Protein AF-A0A895Y9X0-F1 (afdb_monomer_lite)

Structure (mmCIF, N/CA/C/O backbone):
data_AF-A0A895Y9X0-F1
#
_entry.id   AF-A0A895Y9X0-F1
#
loop_
_atom_site.group_PDB
_atom_site.id
_atom_site.type_symbol
_atom_site.label_atom_id
_atom_site.label_alt_id
_atom_site.label_comp_id
_atom_site.label_asym_id
_atom_site.label_entity_id
_atom_site.label_seq_id
_atom_site.pdbx_PDB_ins_code
_atom_site.Cartn_x
_atom_site.Cartn_y
_atom_site.Cartn_z
_atom_site.occupancy
_atom_site.B_iso_or_equiv
_atom_site.auth_seq_id
_atom_site.auth_comp_id
_atom_site.auth_asym_id
_atom_site.auth_atom_id
_atom_site.pdbx_PDB_model_num
ATOM 1 N N . MET A 1 1 ? -4.296 11.457 -6.103 1.00 68.06 1 MET A N 1
ATOM 2 C CA . MET A 1 1 ? -3.796 10.070 -5.924 1.00 68.06 1 MET A CA 1
ATOM 3 C C . MET A 1 1 ? -2.989 10.016 -4.646 1.00 68.06 1 MET A C 1
ATOM 5 O O . MET A 1 1 ? -3.348 9.223 -3.797 1.00 68.06 1 MET A O 1
ATOM 9 N N . ILE A 1 2 ? -2.004 10.902 -4.487 1.00 81.06 2 ILE A N 1
ATOM 10 C CA . ILE A 1 2 ? -1.354 11.187 -3.201 1.00 81.06 2 ILE A CA 1
ATOM 11 C C . ILE A 1 2 ? -2.405 11.588 -2.152 1.00 81.06 2 ILE A C 1
ATOM 13 O O . ILE A 1 2 ? -3.408 12.212 -2.512 1.00 81.06 2 ILE A O 1
ATOM 17 N N . GLY A 1 3 ? -2.219 11.146 -0.908 1.00 81.75 3 GLY A N 1
ATOM 18 C CA . GLY A 1 3 ? -3.123 11.348 0.227 1.00 81.75 3 GLY A CA 1
ATOM 19 C C . GLY A 1 3 ? -4.416 10.524 0.178 1.00 81.75 3 GLY A C 1
ATOM 20 O O . GLY A 1 3 ? -5.202 10.559 1.121 1.00 81.75 3 GLY A O 1
ATOM 21 N N . ARG A 1 4 ? -4.669 9.770 -0.904 1.00 84.56 4 ARG A N 1
ATOM 22 C CA . ARG A 1 4 ? -5.869 8.927 -1.025 1.00 84.56 4 ARG A CA 1
ATOM 23 C C . ARG A 1 4 ? -5.649 7.553 -0.391 1.00 84.56 4 ARG A C 1
ATOM 25 O O . ARG A 1 4 ? -4.565 6.989 -0.519 1.00 84.56 4 ARG A O 1
ATOM 32 N N . ARG A 1 5 ? -6.710 7.029 0.232 1.00 89.62 5 ARG A N 1
ATOM 33 C CA . ARG A 1 5 ? -6.778 5.695 0.843 1.00 89.62 5 ARG A CA 1
ATOM 34 C C . ARG A 1 5 ? -7.194 4.643 -0.18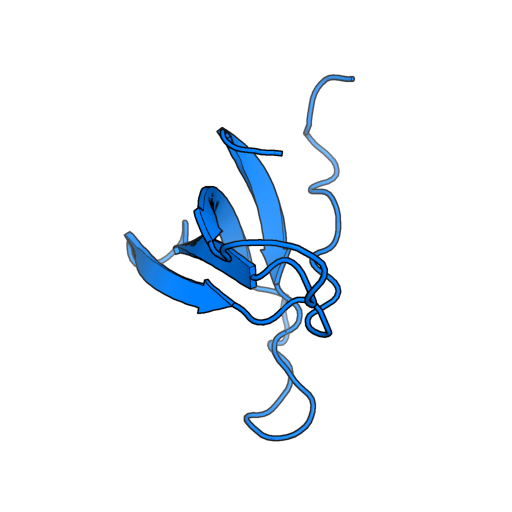0 1.00 89.62 5 ARG A C 1
ATOM 36 O O . ARG A 1 5 ? -8.205 4.801 -0.865 1.00 89.62 5 ARG A O 1
ATOM 43 N N . TYR A 1 6 ? -6.453 3.553 -0.227 1.00 89.50 6 TYR A N 1
ATOM 44 C CA . TYR A 1 6 ? -6.702 2.410 -1.089 1.00 89.50 6 TYR A CA 1
ATOM 45 C C . TYR A 1 6 ? -6.673 1.116 -0.284 1.00 89.50 6 TYR A C 1
ATOM 47 O O . TYR A 1 6 ? -6.318 1.101 0.890 1.00 89.50 6 TYR A O 1
ATOM 55 N N . LEU A 1 7 ? -7.068 0.041 -0.948 1.00 91.06 7 LEU A N 1
ATOM 56 C CA . LEU A 1 7 ? -6.877 -1.330 -0.523 1.00 91.06 7 LEU A CA 1
ATOM 57 C C . LEU A 1 7 ? -5.874 -1.970 -1.485 1.00 91.06 7 LEU A C 1
ATOM 59 O O . LEU A 1 7 ? -6.140 -2.040 -2.693 1.00 91.06 7 LEU A O 1
ATOM 63 N N . ASP A 1 8 ? -4.734 -2.409 -0.960 1.00 89.88 8 ASP A N 1
ATOM 64 C CA . ASP A 1 8 ? -3.786 -3.255 -1.673 1.00 89.88 8 ASP A CA 1
ATOM 65 C C . ASP A 1 8 ? -4.224 -4.722 -1.550 1.00 89.88 8 ASP A C 1
ATOM 67 O O . ASP A 1 8 ? -4.223 -5.275 -0.449 1.00 89.88 8 ASP A O 1
ATOM 71 N N . PRO A 1 9 ? -4.611 -5.386 -2.653 1.00 89.62 9 PRO A N 1
ATOM 72 C CA . PRO A 1 9 ? -4.891 -6.817 -2.635 1.00 89.62 9 PRO A CA 1
ATOM 73 C C . PRO A 1 9 ? -3.620 -7.679 -2.572 1.00 89.62 9 PRO A C 1
ATOM 75 O O .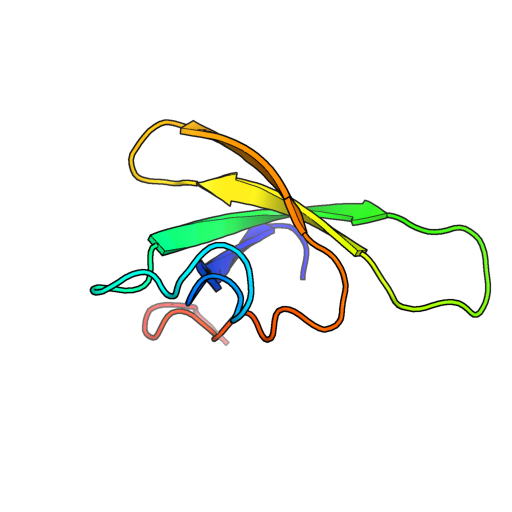 PRO A 1 9 ? -3.742 -8.901 -2.608 1.00 89.62 9 PRO A O 1
ATOM 78 N N . GLY A 1 10 ? -2.426 -7.084 -2.553 1.00 87.75 10 GLY A N 1
ATOM 79 C CA . GLY A 1 10 ? -1.170 -7.790 -2.776 1.00 87.75 10 GLY A CA 1
ATOM 80 C C . GLY A 1 10 ? -0.969 -8.114 -4.257 1.00 87.75 10 GLY A C 1
ATOM 81 O O . GLY A 1 10 ? -1.771 -7.744 -5.128 1.00 87.75 10 GLY A O 1
ATOM 82 N N . ASP A 1 11 ? 0.110 -8.821 -4.568 1.00 83.81 11 ASP A N 1
ATOM 83 C CA . ASP A 1 11 ? 0.405 -9.265 -5.927 1.00 83.81 11 ASP A CA 1
ATOM 84 C C . ASP A 1 11 ? 0.310 -10.792 -6.063 1.00 83.81 11 ASP A C 1
ATOM 86 O O . ASP A 1 11 ? 0.166 -11.537 -5.099 1.00 83.81 11 ASP A O 1
ATOM 90 N N . ARG A 1 12 ? 0.283 -11.287 -7.304 1.00 75.88 12 ARG A N 1
ATOM 91 C CA . ARG A 1 12 ? 0.126 -12.729 -7.548 1.00 75.88 12 ARG A CA 1
ATOM 92 C C . ARG A 1 12 ? 1.376 -13.521 -7.136 1.00 75.88 12 ARG A C 1
ATOM 94 O O . ARG A 1 12 ? 1.250 -14.714 -6.895 1.00 75.88 12 ARG A O 1
ATOM 101 N N . GLN A 1 13 ? 2.548 -12.890 -7.107 1.00 75.94 13 GLN A N 1
ATOM 102 C CA . GLN A 1 13 ? 3.836 -13.561 -6.947 1.00 75.94 13 GLN A CA 1
ATOM 103 C C . GLN A 1 13 ? 4.231 -13.703 -5.472 1.00 75.94 13 GLN A C 1
ATOM 105 O O . GLN A 1 13 ? 4.688 -14.768 -5.074 1.00 75.94 13 GLN A O 1
ATOM 110 N N . ALA A 1 14 ? 3.996 -12.669 -4.666 1.00 71.69 14 ALA A N 1
ATOM 111 C CA . ALA A 1 14 ? 4.170 -12.657 -3.216 1.00 71.69 14 ALA A CA 1
ATOM 112 C C . ALA A 1 14 ? 2.945 -13.205 -2.458 1.00 71.69 14 ALA A C 1
ATOM 114 O O . ALA A 1 14 ? 3.038 -13.509 -1.272 1.00 71.69 14 ALA A O 1
ATOM 115 N N . GLY A 1 15 ? 1.807 -13.351 -3.142 1.00 78.81 15 GLY A N 1
ATOM 116 C CA . GLY A 1 15 ? 0.538 -13.765 -2.551 1.00 78.81 15 GLY A CA 1
ATOM 117 C C . GLY A 1 15 ? -0.411 -12.585 -2.347 1.00 78.81 15 GLY A C 1
ATOM 118 O O . GLY A 1 15 ? -0.003 -11.445 -2.114 1.00 78.81 15 GLY A O 1
ATOM 119 N N . ARG A 1 16 ? -1.713 -12.863 -2.471 1.00 86.25 16 ARG A N 1
ATOM 120 C CA . ARG A 1 16 ? -2.751 -11.857 -2.234 1.00 86.25 16 ARG A CA 1
ATOM 121 C C . ARG A 1 16 ? -3.050 -11.750 -0.747 1.00 86.25 16 ARG A C 1
ATOM 123 O O . ARG A 1 16 ? -3.162 -12.770 -0.074 1.00 86.25 16 ARG A O 1
ATOM 130 N N . TYR A 1 17 ? -3.247 -10.528 -0.273 1.00 87.31 17 TYR A N 1
ATOM 131 C CA . TYR A 1 17 ? -3.739 -10.278 1.075 1.00 87.31 17 TYR A CA 1
ATOM 132 C C . TYR A 1 17 ? -5.244 -10.562 1.147 1.00 87.31 17 TYR A C 1
ATOM 134 O O . TYR A 1 17 ? -6.010 -10.064 0.313 1.00 87.31 17 TYR A O 1
ATOM 142 N N . ASP A 1 18 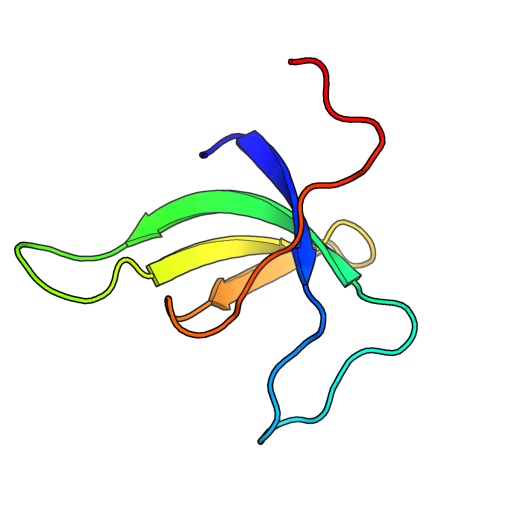? -5.654 -11.340 2.148 1.00 85.81 18 ASP A N 1
ATOM 143 C CA . ASP A 1 18 ? -7.054 -11.580 2.498 1.00 85.81 18 ASP A CA 1
ATOM 144 C C . ASP A 1 18 ? -7.250 -11.396 4.018 1.00 85.81 18 ASP A C 1
ATOM 146 O O . ASP A 1 18 ? -6.783 -12.234 4.793 1.00 85.81 18 ASP A O 1
ATOM 150 N N . PRO A 1 19 ? -7.869 -10.286 4.469 1.00 88.50 19 PRO A N 1
ATOM 151 C CA . PRO A 1 19 ? -8.435 -9.207 3.655 1.00 88.50 19 PRO A CA 1
ATOM 152 C C . PRO A 1 19 ? -7.357 -8.307 3.001 1.00 88.50 19 PRO A C 1
ATOM 154 O O . PRO A 1 19 ? -6.227 -8.238 3.486 1.00 88.50 19 PRO A O 1
ATOM 157 N N . PRO A 1 20 ? -7.685 -7.566 1.920 1.00 91.19 20 PRO A N 1
ATOM 158 C CA . PRO A 1 20 ? -6.794 -6.560 1.336 1.00 91.19 20 PRO A CA 1
ATOM 159 C C . PRO A 1 20 ? -6.329 -5.515 2.354 1.00 91.19 20 PRO A C 1
ATOM 161 O O . PRO A 1 20 ? -7.136 -4.996 3.130 1.00 91.19 20 PRO A O 1
ATOM 164 N N . ARG A 1 21 ? -5.047 -5.142 2.302 1.00 92.12 21 ARG A N 1
ATOM 165 C CA . ARG A 1 21 ? -4.450 -4.227 3.280 1.00 92.12 21 ARG A CA 1
ATOM 166 C C . ARG A 1 21 ? -4.760 -2.765 2.951 1.00 92.12 21 ARG A C 1
ATOM 168 O O . ARG A 1 21 ? -4.551 -2.336 1.814 1.00 92.12 21 ARG A O 1
ATOM 175 N N . PRO A 1 22 ? -5.243 -1.962 3.909 1.00 92.56 22 PRO A N 1
ATOM 176 C CA . PRO A 1 22 ? -5.484 -0.544 3.689 1.00 92.56 22 PRO A CA 1
ATOM 177 C C . PRO A 1 22 ? -4.167 0.237 3.610 1.00 92.56 22 PRO A C 1
ATOM 179 O O . PRO A 1 22 ? -3.287 0.077 4.450 1.00 92.56 22 PRO A O 1
ATOM 182 N N . CYS A 1 23 ? -4.037 1.125 2.625 1.00 91.38 23 CYS A N 1
ATOM 183 C CA . CYS A 1 23 ? -2.836 1.935 2.428 1.00 91.38 23 CYS A CA 1
ATOM 184 C C . CYS A 1 23 ? -3.152 3.360 1.958 1.00 91.38 23 CYS A C 1
ATOM 186 O O . CYS A 1 23 ? -4.228 3.641 1.426 1.00 91.38 23 CYS A O 1
ATOM 188 N N . VAL A 1 24 ? -2.212 4.284 2.145 1.00 91.62 24 VAL A N 1
ATOM 189 C CA . VAL A 1 24 ? -2.271 5.654 1.618 1.00 91.62 24 VAL A CA 1
ATOM 190 C C . VAL A 1 24 ? -1.112 5.877 0.668 1.00 91.62 24 VAL A C 1
ATOM 192 O O . VAL A 1 24 ? 0.029 5.588 1.006 1.00 91.62 24 VAL A O 1
ATOM 195 N N . VAL A 1 25 ? -1.387 6.441 -0.508 1.00 87.88 25 VAL A N 1
ATOM 196 C CA . VAL A 1 25 ? -0.324 6.835 -1.442 1.00 87.88 25 VAL A CA 1
ATOM 197 C C . VAL A 1 25 ? 0.348 8.110 -0.936 1.00 87.88 25 VAL A C 1
ATOM 199 O O . VAL A 1 25 ? -0.303 9.148 -0.832 1.00 87.88 25 VAL A O 1
ATOM 202 N N . LEU A 1 26 ? 1.648 8.049 -0.670 1.00 88.75 26 LEU A N 1
ATOM 203 C CA . LEU A 1 26 ? 2.475 9.176 -0.234 1.00 88.75 26 LEU A CA 1
ATOM 204 C C . LEU A 1 26 ? 3.073 9.934 -1.422 1.00 88.75 26 LEU A C 1
ATOM 206 O O . LEU A 1 26 ? 3.090 11.161 -1.438 1.00 88.75 26 LEU A O 1
ATOM 210 N N . ALA A 1 27 ? 3.524 9.213 -2.448 1.00 86.31 27 ALA A N 1
ATOM 211 C CA . ALA A 1 27 ? 4.134 9.806 -3.633 1.00 86.31 27 ALA A CA 1
ATOM 212 C C . ALA A 1 27 ? 3.892 8.949 -4.879 1.00 86.31 27 ALA A C 1
ATOM 214 O O . ALA A 1 27 ? 3.576 7.763 -4.800 1.00 86.31 27 ALA A O 1
ATOM 215 N N . ARG A 1 28 ? 4.049 9.558 -6.055 1.00 81.19 28 ARG A N 1
ATOM 216 C CA . ARG A 1 28 ? 4.156 8.831 -7.327 1.00 81.19 28 ARG A CA 1
ATOM 217 C C . ARG A 1 28 ? 5.625 8.824 -7.723 1.00 81.19 28 ARG A C 1
ATOM 219 O O . ARG A 1 28 ? 6.242 9.884 -7.726 1.00 81.19 28 ARG A O 1
ATOM 226 N N . CYS A 1 29 ? 6.156 7.662 -8.068 1.00 72.12 29 CYS A N 1
ATOM 227 C CA . CYS A 1 29 ? 7.564 7.478 -8.406 1.00 72.12 29 CYS A CA 1
ATOM 228 C C . CYS A 1 29 ? 7.700 7.123 -9.896 1.00 72.12 29 CYS A C 1
ATOM 230 O O . CYS A 1 29 ? 6.999 6.233 -10.383 1.00 72.12 29 CYS A O 1
ATOM 232 N N . GLY A 1 30 ? 8.597 7.815 -10.612 1.00 66.19 30 GLY A N 1
ATOM 233 C CA . GLY A 1 30 ? 8.991 7.492 -11.992 1.00 66.19 30 GLY A CA 1
ATOM 234 C C . GLY A 1 30 ? 9.276 8.725 -12.873 1.00 66.19 30 GLY A C 1
ATOM 235 O O . GLY A 1 30 ? 8.373 9.549 -13.044 1.00 66.19 30 GLY A O 1
ATOM 236 N N . PRO A 1 31 ? 10.486 8.865 -13.456 1.00 54.28 31 PRO A N 1
ATOM 237 C CA . PRO A 1 31 ? 10.790 9.893 -14.448 1.00 54.28 31 PRO A CA 1
ATOM 238 C C . PRO A 1 31 ? 10.323 9.427 -15.835 1.00 54.28 31 PRO A C 1
ATOM 240 O O . PRO A 1 31 ? 10.831 8.435 -16.332 1.00 54.28 31 PRO A O 1
ATOM 243 N N . GLY A 1 32 ? 9.370 10.135 -16.454 1.00 51.06 32 GLY A N 1
ATOM 244 C CA . GLY A 1 32 ? 9.051 10.024 -17.890 1.00 51.06 32 GLY A CA 1
ATOM 245 C C . GLY A 1 32 ? 8.482 8.681 -18.390 1.00 51.06 32 GLY A C 1
ATOM 246 O O . GLY A 1 32 ? 9.095 7.636 -18.256 1.00 51.06 32 GLY A O 1
ATOM 247 N N . GLY A 1 33 ? 7.311 8.707 -19.037 1.00 50.00 33 GLY A N 1
ATOM 248 C CA . GLY A 1 33 ? 6.822 7.668 -19.972 1.00 50.00 33 GLY A CA 1
ATOM 249 C C . GLY A 1 33 ? 6.540 6.235 -19.469 1.00 50.00 33 GLY A C 1
ATOM 250 O O . GLY A 1 33 ? 5.730 5.551 -20.087 1.00 50.00 33 GLY A O 1
ATOM 251 N N . GLY A 1 34 ? 7.154 5.770 -18.378 1.00 54.22 34 GLY A N 1
ATOM 252 C CA . GLY A 1 34 ? 7.034 4.407 -17.849 1.00 54.22 34 GLY A CA 1
ATOM 253 C C . GLY A 1 34 ? 5.859 4.191 -16.880 1.00 54.22 34 GLY A C 1
ATOM 254 O O . GLY A 1 34 ? 5.161 5.145 -16.507 1.00 54.22 34 GLY A O 1
ATOM 255 N N . PRO A 1 35 ? 5.616 2.935 -16.445 1.00 58.12 35 PRO A N 1
ATOM 256 C CA . PRO A 1 35 ? 4.534 2.605 -15.522 1.00 58.12 35 PRO A CA 1
ATOM 257 C C . PRO A 1 35 ? 4.702 3.371 -14.206 1.00 58.12 35 PRO A C 1
ATOM 259 O O . PRO A 1 35 ? 5.759 3.351 -13.583 1.00 58.12 35 PRO A O 1
ATOM 262 N N . ARG A 1 36 ? 3.654 4.083 -13.786 1.00 72.19 36 ARG A N 1
ATOM 263 C CA . ARG A 1 36 ? 3.705 4.960 -12.610 1.00 72.19 36 ARG A CA 1
ATOM 264 C C . ARG A 1 36 ? 3.675 4.139 -11.322 1.00 72.19 36 ARG A C 1
ATOM 266 O O . ARG A 1 36 ? 2.595 3.736 -10.890 1.00 72.19 36 ARG A O 1
ATOM 273 N N . ASN A 1 37 ? 4.831 3.937 -10.703 1.00 83.50 37 ASN A N 1
ATOM 274 C CA . ASN A 1 37 ? 4.922 3.341 -9.374 1.00 83.50 37 ASN A CA 1
ATOM 275 C C . ASN A 1 37 ? 4.377 4.321 -8.325 1.00 83.50 37 ASN A C 1
ATOM 277 O O . ASN A 1 37 ? 4.315 5.537 -8.547 1.00 83.50 37 ASN A O 1
ATOM 281 N N . VAL A 1 38 ? 3.961 3.802 -7.177 1.00 84.88 38 VAL A N 1
ATOM 282 C CA . VAL A 1 38 ? 3.442 4.609 -6.072 1.00 84.88 38 VAL A CA 1
ATOM 283 C C . VAL A 1 38 ? 4.112 4.205 -4.774 1.00 84.88 38 VAL A C 1
ATOM 285 O O . VAL A 1 38 ? 4.183 3.029 -4.447 1.00 84.88 38 VAL A O 1
ATOM 288 N N . HIS A 1 39 ? 4.595 5.192 -4.033 1.00 89.19 39 HIS A N 1
ATOM 289 C CA . HIS A 1 39 ? 5.034 4.998 -2.663 1.00 89.19 39 HIS A CA 1
ATOM 290 C C . HIS A 1 39 ? 3.798 5.003 -1.766 1.00 89.19 39 HIS A C 1
ATOM 292 O O . HIS A 1 39 ? 3.010 5.955 -1.831 1.00 89.19 39 HIS A O 1
ATOM 298 N N . VAL A 1 40 ? 3.601 3.955 -0.972 1.00 90.56 40 VAL A N 1
ATOM 299 C CA . VAL A 1 40 ? 2.465 3.823 -0.059 1.00 90.56 40 VAL A CA 1
ATOM 300 C C . VAL A 1 40 ? 2.924 3.631 1.375 1.00 90.56 40 VAL A C 1
ATOM 302 O O . VAL A 1 40 ? 4.007 3.111 1.612 1.00 90.56 40 VAL A O 1
ATOM 305 N N . ARG A 1 41 ? 2.053 3.998 2.315 1.00 93.75 41 ARG A N 1
ATOM 306 C CA . ARG A 1 41 ? 2.128 3.593 3.719 1.00 93.75 41 ARG A CA 1
ATOM 307 C C . ARG A 1 41 ? 0.925 2.721 4.058 1.00 93.75 41 ARG A C 1
ATOM 309 O O . ARG A 1 41 ? -0.207 3.147 3.800 1.00 93.75 41 ARG A O 1
ATOM 316 N N . TYR A 1 42 ? 1.143 1.539 4.618 1.00 93.38 42 TYR A N 1
ATOM 317 C CA . TYR A 1 42 ? 0.070 0.686 5.124 1.00 93.38 42 TYR A CA 1
ATOM 318 C C . TYR A 1 42 ? -0.465 1.229 6.452 1.00 93.38 42 TYR A C 1
ATOM 320 O O . TYR A 1 42 ? 0.276 1.771 7.269 1.00 93.38 42 TYR A O 1
ATOM 328 N N . LEU A 1 43 ? -1.785 1.172 6.633 1.00 91.44 43 LEU A N 1
ATOM 329 C CA . LEU A 1 43 ? -2.466 1.793 7.776 1.00 91.44 43 LEU A CA 1
ATOM 330 C C . LEU A 1 43 ? -2.550 0.889 9.011 1.00 91.44 43 LEU A C 1
ATOM 332 O O . LEU A 1 43 ? -2.934 1.372 10.071 1.00 91.44 43 LEU A O 1
ATOM 336 N N . ASP A 1 44 ? -2.239 -0.396 8.869 1.00 91.31 44 ASP A N 1
ATOM 337 C CA . ASP A 1 44 ? -2.270 -1.393 9.942 1.00 91.31 44 ASP A CA 1
ATOM 338 C C . ASP A 1 44 ? -0.970 -1.412 10.765 1.00 91.31 44 ASP A C 1
ATOM 340 O O . ASP A 1 44 ? -1.035 -1.418 11.990 1.00 91.31 44 ASP A O 1
ATOM 344 N N . ASP A 1 45 ? 0.194 -1.373 10.115 1.00 92.88 45 ASP A N 1
ATOM 345 C CA . ASP A 1 45 ? 1.514 -1.456 10.758 1.00 92.88 45 ASP A CA 1
ATOM 346 C C . ASP A 1 45 ? 2.412 -0.231 10.502 1.00 92.88 45 ASP A C 1
ATOM 348 O O . ASP A 1 45 ? 3.499 -0.124 11.069 1.00 92.88 45 ASP A O 1
ATOM 352 N N . GLY A 1 46 ? 1.969 0.711 9.664 1.00 91.94 46 GLY A N 1
ATOM 353 C CA . GLY A 1 46 ? 2.727 1.914 9.322 1.00 91.94 46 GLY A CA 1
ATOM 354 C C . GLY A 1 46 ? 3.900 1.680 8.368 1.00 91.94 46 GLY A C 1
ATOM 355 O O . GLY A 1 46 ? 4.631 2.632 8.091 1.00 91.94 46 GLY A O 1
ATOM 356 N N . THR A 1 47 ? 4.084 0.460 7.857 1.00 93.06 47 THR A N 1
ATOM 357 C CA . THR A 1 47 ? 5.171 0.134 6.928 1.00 93.06 47 THR A CA 1
ATOM 358 C C . THR A 1 47 ? 5.010 0.863 5.600 1.00 93.06 47 THR A C 1
ATOM 360 O O . THR A 1 47 ? 3.899 1.172 5.158 1.00 93.06 47 THR A O 1
ATOM 363 N N . GLU A 1 48 ? 6.138 1.161 4.959 1.00 93.12 48 GLU A N 1
ATOM 364 C CA . GLU A 1 48 ? 6.185 1.870 3.685 1.00 93.12 48 GLU A CA 1
ATOM 365 C C . GLU A 1 48 ? 6.740 0.975 2.577 1.00 93.12 48 GLU A C 1
ATOM 367 O O . GLU A 1 48 ? 7.712 0.248 2.777 1.00 93.12 48 GLU A O 1
ATOM 372 N N . GLU A 1 49 ? 6.123 1.024 1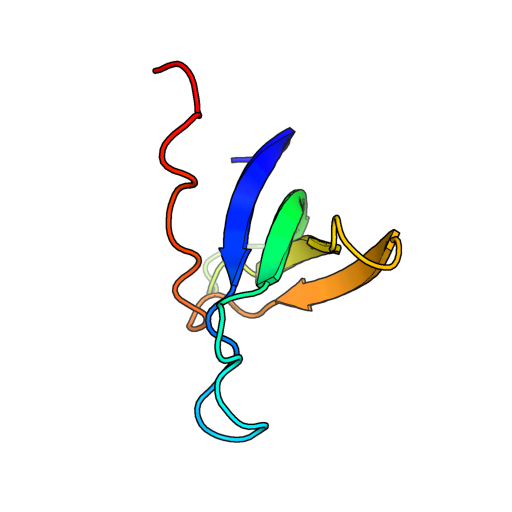.397 1.00 89.06 49 GLU A N 1
ATOM 373 C CA . GLU A 1 49 ? 6.509 0.200 0.247 1.00 89.06 49 GLU A CA 1
ATOM 374 C C . GLU A 1 49 ? 6.324 0.980 -1.061 1.00 89.06 49 GLU A C 1
ATOM 376 O O . GLU A 1 49 ? 5.372 1.750 -1.229 1.00 89.06 49 GLU A O 1
ATOM 381 N N . VAL A 1 50 ? 7.221 0.771 -2.028 1.00 87.25 50 VAL A N 1
ATOM 382 C CA . VAL A 1 50 ? 7.018 1.241 -3.403 1.00 87.25 50 VAL A CA 1
ATOM 383 C C . VAL A 1 50 ? 6.325 0.148 -4.200 1.00 87.25 50 VAL A C 1
ATOM 385 O O . VAL A 1 50 ? 6.920 -0.854 -4.583 1.00 87.25 50 VAL A O 1
ATOM 388 N N . ILE A 1 51 ? 5.055 0.387 -4.493 1.00 83.88 51 ILE A N 1
ATOM 389 C CA . ILE A 1 51 ? 4.209 -0.516 -5.250 1.00 83.88 51 ILE A CA 1
ATOM 390 C C . ILE A 1 51 ? 4.337 -0.223 -6.755 1.00 83.88 51 ILE A C 1
ATOM 392 O O . ILE A 1 51 ? 4.129 0.922 -7.187 1.00 83.88 51 ILE A O 1
ATOM 396 N N . PRO A 1 52 ? 4.625 -1.236 -7.591 1.00 77.50 52 PRO A N 1
ATOM 397 C CA . PRO A 1 52 ? 4.671 -1.051 -9.031 1.00 77.50 52 PRO A CA 1
ATOM 398 C C . PRO A 1 52 ? 3.262 -0.876 -9.626 1.00 77.50 52 PRO A C 1
ATOM 400 O O . PRO A 1 52 ? 2.296 -1.477 -9.157 1.00 77.50 52 PRO A O 1
ATOM 403 N N . PHE A 1 53 ? 3.137 -0.099 -10.711 1.00 67.06 53 PHE A N 1
ATOM 404 C CA . PHE A 1 53 ? 1.855 0.188 -11.395 1.00 67.06 53 PHE A CA 1
ATOM 405 C C . PHE A 1 53 ? 0.926 -1.022 -11.683 1.00 67.06 53 PHE A C 1
ATOM 407 O O . PHE A 1 53 ? -0.293 -0.837 -11.641 1.00 67.06 53 PHE A O 1
ATOM 414 N N . PRO A 1 54 ? 1.415 -2.254 -11.971 1.00 66.50 54 PRO A N 1
ATOM 415 C CA . PRO A 1 54 ? 0.545 -3.413 -12.193 1.00 66.50 54 PRO A CA 1
ATOM 416 C C . PRO A 1 54 ? -0.284 -3.803 -10.964 1.00 66.50 54 PRO A C 1
ATOM 418 O O . PRO A 1 54 ? -1.301 -4.489 -11.108 1.00 66.50 54 PRO A O 1
ATOM 421 N N . ARG A 1 55 ? 0.130 -3.386 -9.761 1.00 72.38 55 ARG A N 1
ATOM 422 C CA . ARG A 1 55 ? -0.589 -3.652 -8.515 1.00 72.38 55 ARG A CA 1
ATOM 423 C C . ARG A 1 55 ? -1.812 -2.728 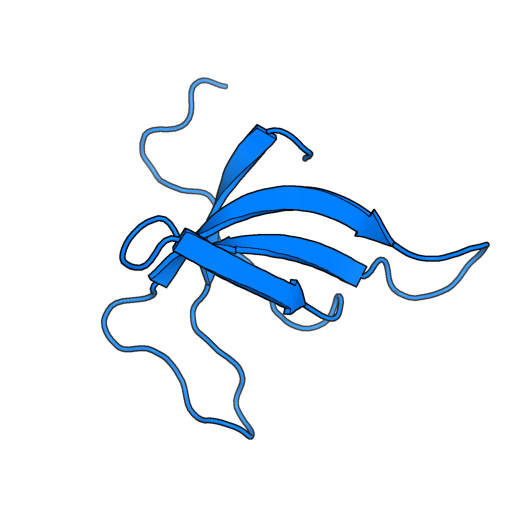-8.476 1.00 72.38 55 ARG A C 1
ATOM 425 O O . ARG A 1 55 ? -1.739 -1.524 -8.234 1.00 72.38 55 ARG A O 1
ATOM 432 N N . ARG A 1 56 ? -2.965 -3.300 -8.836 1.00 77.38 56 ARG A N 1
ATOM 433 C CA . ARG A 1 56 ? -4.253 -2.609 -9.015 1.00 77.38 56 ARG A CA 1
ATOM 434 C C . ARG A 1 56 ? -4.872 -2.207 -7.671 1.00 77.38 56 ARG A C 1
ATOM 436 O O . ARG A 1 56 ? -5.876 -2.795 -7.262 1.00 77.38 56 ARG A O 1
ATOM 443 N N . LEU A 1 57 ? -4.290 -1.207 -7.010 1.00 82.62 57 LEU A N 1
ATOM 444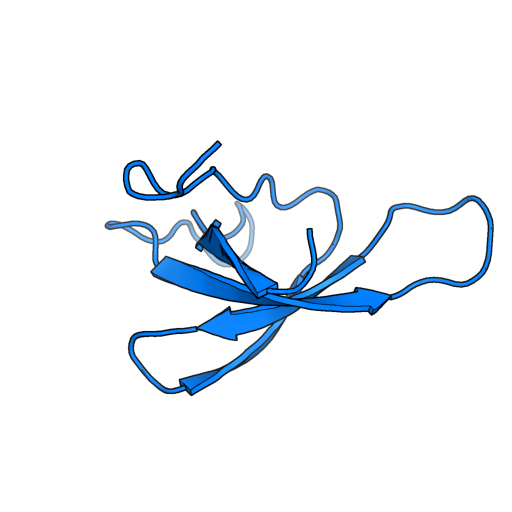 C CA . LEU A 1 57 ? -4.839 -0.612 -5.789 1.00 82.62 57 LEU A CA 1
ATOM 445 C C . LEU A 1 57 ? -6.320 -0.253 -5.984 1.00 82.62 57 LEU A C 1
ATOM 447 O O . LEU A 1 57 ? -6.690 0.446 -6.934 1.00 82.62 57 LEU A O 1
ATOM 451 N N . ARG A 1 58 ? -7.182 -0.734 -5.086 1.00 85.75 58 ARG A N 1
ATOM 452 C CA . ARG A 1 58 ? -8.634 -0.503 -5.146 1.00 85.75 58 ARG A CA 1
ATOM 453 C C . ARG A 1 58 ? -8.993 0.699 -4.287 1.00 85.75 58 ARG A C 1
ATOM 455 O O . ARG A 1 58 ? -8.409 0.886 -3.228 1.00 85.75 58 ARG A O 1
ATOM 462 N N . ARG A 1 59 ? -9.938 1.538 -4.718 1.00 82.31 59 ARG A N 1
ATOM 463 C CA . ARG A 1 59 ? -10.368 2.682 -3.894 1.00 82.31 59 ARG A CA 1
ATOM 464 C C . ARG A 1 59 ? -11.006 2.188 -2.601 1.00 82.31 59 ARG A C 1
ATOM 466 O O . ARG A 1 59 ? -11.819 1.267 -2.637 1.00 82.31 59 ARG A O 1
ATOM 473 N N . HIS A 1 60 ? -10.668 2.831 -1.488 1.00 80.81 60 HIS A N 1
ATOM 474 C CA . HIS A 1 60 ? -11.345 2.562 -0.229 1.00 80.81 60 HIS A CA 1
ATOM 475 C C . HIS A 1 60 ? -12.790 3.106 -0.287 1.00 80.81 60 HIS A C 1
ATOM 477 O O . HIS A 1 60 ? -12.976 4.252 -0.708 1.00 80.81 60 HIS A O 1
ATOM 483 N N . PRO A 1 61 ? -13.813 2.339 0.138 1.00 74.44 61 PRO A N 1
ATOM 484 C CA . PRO A 1 61 ? -15.224 2.723 -0.009 1.00 74.44 61 PRO A CA 1
ATOM 485 C C . PRO A 1 61 ? -15.610 4.010 0.740 1.00 74.44 61 PRO A C 1
ATOM 487 O O . PRO A 1 61 ? -16.549 4.689 0.345 1.00 74.44 61 PRO A O 1
ATOM 490 N N . GLN A 1 62 ? -14.858 4.387 1.777 1.00 70.31 62 GLN A N 1
ATOM 491 C CA . GLN A 1 62 ? -15.097 5.598 2.579 1.00 70.31 62 GLN A CA 1
ATOM 492 C C . GLN A 1 62 ? -14.369 6.864 2.079 1.00 70.31 62 GLN A C 1
ATOM 494 O O . GLN A 1 62 ? -14.261 7.837 2.821 1.00 70.31 62 GLN A O 1
ATOM 499 N N . GLN A 1 63 ? -13.812 6.885 0.863 1.00 64.00 63 GLN A N 1
ATOM 500 C CA . GLN A 1 63 ? -13.202 8.118 0.352 1.00 64.00 63 GLN A CA 1
ATOM 501 C C . GLN A 1 63 ? -14.267 9.131 -0.117 1.00 64.00 63 GLN A C 1
ATOM 503 O O . GLN A 1 63 ? -15.076 8.773 -0.977 1.00 64.00 63 GLN A O 1
ATOM 508 N N . PRO A 1 64 ? -14.237 10.397 0.353 1.00 58.56 64 PRO A N 1
ATOM 509 C CA . PRO A 1 64 ? -15.023 11.466 -0.258 1.00 58.56 64 PRO A CA 1
ATOM 510 C C . PRO A 1 64 ? -14.600 11.670 -1.726 1.00 58.56 64 PRO A C 1
ATOM 512 O O . PRO A 1 64 ? -13.430 11.456 -2.067 1.00 58.56 64 PRO A O 1
ATOM 515 N N . ARG A 1 65 ? -15.569 12.011 -2.591 1.00 57.81 65 ARG A N 1
ATOM 516 C CA . ARG A 1 65 ? -15.371 12.186 -4.044 1.00 57.81 65 ARG A CA 1
ATOM 517 C C . ARG A 1 65 ? -14.417 13.331 -4.370 1.00 57.81 65 ARG A C 1
ATOM 519 O O . ARG A 1 65 ? -14.548 14.393 -3.732 1.00 57.81 65 ARG A O 1
#

Foldseek 3Di:
DAQFKWFFLDDPPVHGDVVTFIKGFHDWDDDDDDFIWTWIATPPPRDIDTGTNVRPTGGDPPDDD

Secondary structure (DSSP, 8-state):
-TT-EEEEEEETTTEEEEEEEEEEEEEEE-SSSS--EEEEEETTT--EEEE-TTS-PEEPTT---

Radius of gyration: 11.57 Å; chains: 1; bounding box: 26×26×31 Å

pLDDT: mean 80.53, std 11.9, range [50.0, 93.75]

Sequence (65 aa):
MIGRRYLDPGDRQAGRYDPPRPCVVLARCGPGGGPRNVHVRYLDDGTEEVIPFPRRLRRHPQQPR

Organism: NCBI:txid2811111